Protein AF-A0A969K212-F1 (afdb_monomer_lite)

Sequence (125 aa):
PLPRPRPRRDRDRDLALDRARDLDCTKIFKDVNLKSLVAKLEALRAQTSNRRLSRQETFKLSRDVWKLWLDALHLDSELVNLSEAEVETLTTYLNANLLLVQCRQSAVRVSTAARKALEAQMLRA

pLDDT: mean 80.56, std 14.26, range [37.03, 94.75]

Foldseek 3Di:
DDPDPDDPLVVVLVVLLVVLVVVVVVCPDVPFPSVVLNVVSVVLCVVPVPDPDDPVSSVVSVVVSVVSVCVRVVHDPVVVPDDPVRVVVVVVVVVVVVVVVVVVVVVVVQDPVNVVVVVVVVVVD

Secondary structure (DSSP, 8-state):
-PPPPPPHHHHHHHHHHHHHHHHHHH---SSS-HHHHHHHHHHHHHTTTTS---HHHHHHHHHHHHHHHHHHHT--TTTT---HHHHHHHHHHHHHHHHHHHHHHHHHHS-HHHHHHHHHHHTT-

Radius of gyration: 21.38 Å; chains: 1; bounding box: 50×37×57 Å

Structure (mmCIF, N/CA/C/O backbone):
data_AF-A0A969K212-F1
#
_entry.id   AF-A0A969K212-F1
#
loop_
_atom_site.group_PDB
_atom_site.id
_atom_site.type_symbol
_atom_site.label_atom_id
_atom_site.label_alt_id
_atom_site.label_comp_id
_atom_site.label_asym_id
_atom_site.label_entity_id
_atom_site.label_seq_id
_atom_site.pdbx_PDB_ins_code
_atom_site.Cartn_x
_atom_site.Cartn_y
_atom_site.Cartn_z
_atom_site.occupancy
_atom_site.B_iso_or_equiv
_atom_site.auth_seq_id
_atom_site.auth_comp_id
_atom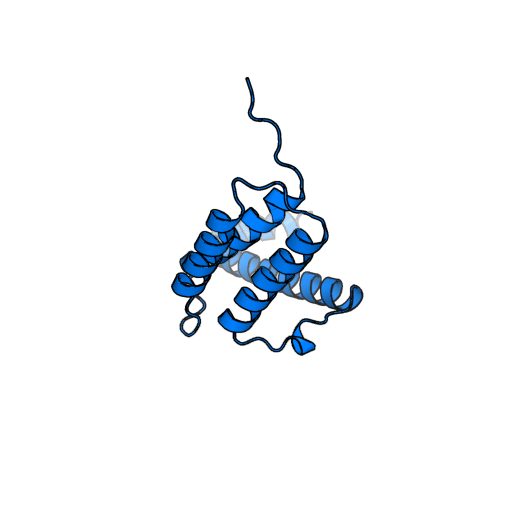_site.auth_asym_id
_atom_site.auth_atom_id
_atom_site.pdbx_PDB_model_num
ATOM 1 N N . PRO A 1 1 ? -25.314 22.949 -10.119 1.00 37.25 1 PRO A N 1
ATOM 2 C CA . PRO A 1 1 ? -24.652 22.854 -8.795 1.00 37.25 1 PRO A CA 1
ATOM 3 C C . PRO A 1 1 ? -23.499 21.842 -8.842 1.00 37.25 1 PRO A C 1
ATOM 5 O O . PRO A 1 1 ? -23.738 20.648 -8.981 1.00 37.25 1 PRO A O 1
ATOM 8 N N . LEU A 1 2 ? -22.255 22.325 -8.797 1.00 37.03 2 LEU A N 1
ATOM 9 C CA . LEU A 1 2 ? -21.084 21.451 -8.721 1.00 37.03 2 LEU A CA 1
ATOM 10 C C . LEU A 1 2 ? -21.017 20.797 -7.328 1.00 37.03 2 LEU A C 1
ATOM 12 O O . LEU A 1 2 ? -21.304 21.474 -6.333 1.00 37.03 2 LEU A O 1
ATOM 16 N N . PRO A 1 3 ? -20.666 19.503 -7.229 1.00 42.94 3 PRO A N 1
ATOM 17 C CA . PRO A 1 3 ? -20.526 18.838 -5.941 1.00 42.94 3 PRO A CA 1
ATOM 18 C C . PRO A 1 3 ? -19.422 19.529 -5.138 1.00 42.94 3 PRO A C 1
ATOM 20 O O . PRO A 1 3 ? -18.336 19.800 -5.654 1.00 42.94 3 PRO A O 1
ATOM 23 N N . ARG A 1 4 ? -19.706 19.843 -3.868 1.00 38.81 4 ARG A N 1
ATOM 24 C CA . ARG A 1 4 ? -18.721 20.478 -2.986 1.00 38.81 4 ARG A CA 1
ATOM 25 C C . ARG A 1 4 ? -17.483 19.576 -2.889 1.00 38.81 4 ARG A C 1
ATOM 27 O O . ARG A 1 4 ? -17.641 18.365 -2.716 1.00 38.81 4 ARG A O 1
ATOM 34 N N . PRO A 1 5 ? -16.265 20.137 -2.972 1.00 42.44 5 PRO A N 1
ATOM 35 C CA . PRO A 1 5 ? -15.049 19.351 -2.830 1.00 42.44 5 PRO A CA 1
A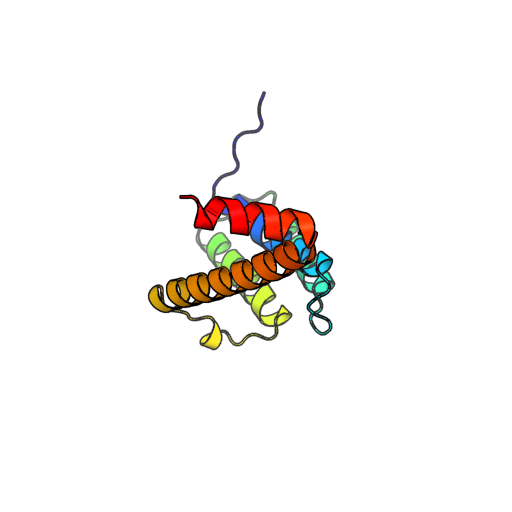TOM 36 C C . PRO A 1 5 ? -15.050 18.673 -1.458 1.00 42.44 5 PRO A C 1
ATOM 38 O O . PRO A 1 5 ? -15.234 19.330 -0.431 1.00 42.44 5 PRO A 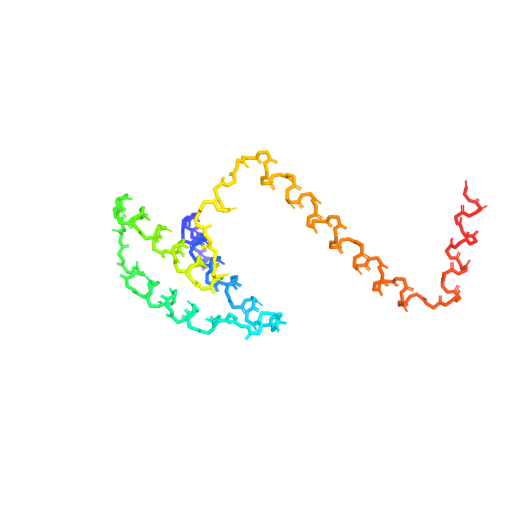O 1
ATOM 41 N N . ARG A 1 6 ? -14.868 17.348 -1.444 1.00 45.62 6 ARG A N 1
ATOM 42 C CA . ARG A 1 6 ? -14.852 16.579 -0.196 1.00 45.62 6 ARG A CA 1
ATOM 43 C C . ARG A 1 6 ? -13.683 17.040 0.689 1.00 45.62 6 ARG A C 1
ATOM 45 O O . ARG A 1 6 ? -12.600 17.360 0.157 1.00 45.62 6 ARG A O 1
ATOM 52 N N . PRO A 1 7 ? -13.877 17.103 2.020 1.00 45.88 7 PRO A N 1
ATOM 53 C CA . PRO A 1 7 ? -12.815 17.466 2.950 1.00 45.88 7 PRO A CA 1
ATOM 54 C C . PRO A 1 7 ? -11.613 16.525 2.775 1.00 45.88 7 PRO A C 1
ATOM 56 O O . PRO A 1 7 ? -11.777 15.351 2.454 1.00 45.88 7 PRO A O 1
ATOM 59 N N . ARG A 1 8 ? -10.390 17.046 2.959 1.00 50.16 8 ARG A N 1
ATOM 60 C CA . ARG A 1 8 ? -9.127 16.329 2.665 1.00 50.16 8 ARG A CA 1
ATOM 61 C C . ARG A 1 8 ? -9.061 14.909 3.261 1.00 50.16 8 ARG A C 1
ATOM 63 O O . ARG A 1 8 ? -8.553 14.023 2.599 1.00 50.16 8 ARG A O 1
ATOM 70 N N . ARG A 1 9 ? -9.661 14.663 4.431 1.00 50.09 9 ARG A N 1
ATOM 71 C CA . ARG A 1 9 ? -9.657 13.343 5.098 1.00 50.09 9 ARG A CA 1
ATOM 72 C C . ARG A 1 9 ? -10.556 12.287 4.450 1.00 50.09 9 ARG A C 1
ATOM 74 O O . ARG A 1 9 ? -10.263 11.103 4.568 1.00 50.09 9 ARG A O 1
ATOM 81 N N . ASP A 1 10 ? -11.614 12.695 3.750 1.00 53.28 10 ASP A N 1
ATOM 82 C CA . ASP A 1 10 ? -12.411 11.758 2.947 1.00 53.28 10 ASP A CA 1
ATOM 83 C C . ASP A 1 10 ? -11.630 11.318 1.699 1.00 53.28 10 ASP A C 1
ATOM 85 O O . ASP A 1 10 ? -11.813 10.197 1.229 1.00 53.28 10 ASP A O 1
ATOM 89 N N . ARG A 1 11 ? -10.702 12.160 1.205 1.00 56.97 11 ARG A N 1
ATOM 90 C CA . ARG A 1 11 ? -9.822 11.800 0.082 1.00 56.97 11 ARG A CA 1
ATOM 91 C C . ARG A 1 11 ? -8.831 10.719 0.461 1.00 56.97 11 ARG A C 1
ATOM 93 O O . ARG A 1 11 ? -8.658 9.821 -0.338 1.00 56.97 11 ARG A O 1
ATOM 100 N N . ASP A 1 12 ? -8.226 10.763 1.645 1.00 62.03 12 ASP A N 1
ATOM 101 C CA . ASP A 1 12 ? -7.199 9.779 2.027 1.00 62.03 12 ASP A CA 1
ATOM 102 C C . ASP A 1 12 ? -7.778 8.356 2.139 1.00 62.03 12 ASP A C 1
ATOM 104 O O . ASP A 1 12 ? -7.118 7.368 1.819 1.00 62.03 12 ASP A O 1
ATOM 108 N N . ARG A 1 13 ? -9.050 8.246 2.541 1.00 64.56 13 ARG A N 1
ATOM 109 C CA . ARG A 1 13 ? -9.777 6.971 2.622 1.00 64.56 13 ARG A CA 1
ATOM 110 C C . ARG A 1 13 ? -10.149 6.421 1.256 1.00 64.56 13 ARG A C 1
ATOM 112 O O . ARG A 1 13 ? -9.945 5.236 0.999 1.00 64.56 13 ARG A O 1
ATOM 119 N N . ASP A 1 14 ? -10.717 7.282 0.417 1.00 74.19 14 ASP A N 1
ATOM 120 C CA . ASP A 1 14 ? -11.057 6.931 -0.957 1.00 74.19 14 ASP A CA 1
ATOM 121 C C . ASP A 1 14 ? -9.771 6.572 -1.723 1.00 74.19 14 ASP A C 1
ATOM 123 O O . ASP A 1 14 ? -9.726 5.546 -2.388 1.00 74.19 14 ASP A O 1
ATOM 127 N N . LEU A 1 15 ? -8.679 7.303 -1.478 1.00 77.44 15 LEU A N 1
ATOM 128 C CA . LEU A 1 15 ? -7.354 7.043 -2.033 1.00 77.44 15 LEU A CA 1
ATOM 129 C C . LEU A 1 15 ? -6.812 5.672 -1.617 1.00 77.44 15 LEU A C 1
ATOM 131 O O . LEU A 1 15 ? -6.316 4.946 -2.468 1.00 77.44 15 LEU A O 1
ATOM 135 N N . ALA A 1 16 ? -6.922 5.279 -0.344 1.00 84.06 16 ALA A N 1
ATOM 136 C CA . ALA A 1 16 ? -6.491 3.951 0.096 1.00 84.06 16 ALA A CA 1
ATOM 137 C C . ALA A 1 16 ? -7.288 2.829 -0.596 1.00 84.06 16 ALA A C 1
ATOM 139 O O . ALA A 1 16 ? -6.712 1.841 -1.039 1.00 84.06 16 ALA A O 1
ATOM 140 N N . LEU A 1 17 ? -8.606 2.972 -0.737 1.00 87.31 17 LEU A N 1
ATOM 141 C CA . LEU A 1 17 ? -9.418 1.983 -1.452 1.00 87.31 17 LEU A CA 1
ATOM 142 C C . LEU A 1 17 ? -9.081 1.938 -2.952 1.00 87.31 17 LEU A C 1
ATOM 144 O O . LEU A 1 17 ? -8.945 0.854 -3.520 1.00 87.31 17 LEU A O 1
ATOM 148 N N . ASP A 1 18 ? -8.917 3.101 -3.578 1.00 89.88 18 ASP A N 1
ATOM 149 C CA . ASP A 1 18 ? -8.587 3.217 -4.998 1.00 89.88 18 ASP A CA 1
ATOM 150 C C . ASP A 1 18 ? -7.209 2.609 -5.291 1.00 89.88 18 ASP A C 1
ATOM 152 O O . ASP A 1 18 ? -7.072 1.830 -6.230 1.00 89.88 18 ASP A O 1
ATOM 156 N N . ARG A 1 19 ? -6.216 2.817 -4.416 1.00 89.75 19 ARG A N 1
ATOM 157 C CA . ARG A 1 19 ? -4.904 2.158 -4.527 1.00 89.75 19 ARG A CA 1
ATOM 158 C C . ARG A 1 19 ? -4.987 0.640 -4.426 1.00 89.75 19 ARG A C 1
ATOM 160 O O . ARG A 1 19 ? -4.308 -0.046 -5.183 1.00 89.75 19 ARG A O 1
ATOM 167 N N . ALA A 1 20 ? -5.806 0.097 -3.525 1.00 90.31 20 ALA A N 1
ATOM 168 C CA . ALA A 1 20 ? -5.975 -1.354 -3.419 1.00 90.31 20 ALA A CA 1
ATOM 169 C C . ALA A 1 20 ? -6.568 -1.950 -4.710 1.00 90.31 20 ALA A C 1
ATOM 171 O O . ALA A 1 20 ? -6.144 -3.019 -5.151 1.00 90.31 20 ALA A O 1
ATOM 172 N N . ARG A 1 21 ? -7.508 -1.237 -5.343 1.00 90.12 21 ARG A N 1
ATOM 173 C CA . ARG A 1 21 ? -8.094 -1.619 -6.637 1.00 90.12 21 ARG A CA 1
ATOM 174 C C . ARG A 1 21 ? -7.081 -1.514 -7.774 1.00 90.12 21 ARG A C 1
ATOM 176 O O . ARG A 1 21 ? -6.961 -2.458 -8.550 1.00 90.12 21 ARG A O 1
ATOM 183 N N . ASP A 1 22 ? -6.323 -0.420 -7.836 1.00 90.00 22 ASP A N 1
ATOM 184 C CA . ASP A 1 22 ? -5.253 -0.237 -8.822 1.00 90.00 22 ASP A CA 1
ATOM 185 C C . ASP A 1 22 ? -4.237 -1.380 -8.737 1.00 90.00 22 ASP A C 1
ATOM 187 O O . ASP A 1 22 ? -3.895 -1.989 -9.752 1.00 90.00 22 ASP A O 1
ATOM 191 N N . LEU A 1 23 ? -3.798 -1.722 -7.521 1.00 88.56 23 LEU A N 1
ATOM 192 C CA . LEU A 1 23 ? -2.878 -2.833 -7.297 1.00 88.56 23 LEU A CA 1
ATOM 193 C C . LEU A 1 23 ? -3.478 -4.172 -7.734 1.00 88.56 23 LEU A C 1
ATOM 195 O O . LEU A 1 23 ? -2.769 -4.954 -8.372 1.00 88.56 23 LEU A O 1
ATOM 199 N N . ASP A 1 24 ? -4.763 -4.434 -7.459 1.00 88.25 24 ASP A N 1
ATOM 200 C CA . ASP A 1 24 ? -5.407 -5.674 -7.912 1.00 88.25 24 ASP A CA 1
ATOM 201 C C . ASP A 1 24 ? -5.420 -5.754 -9.443 1.00 88.25 24 ASP A C 1
ATOM 203 O O . ASP A 1 24 ? -5.194 -6.828 -10.000 1.00 88.25 24 ASP A O 1
ATOM 207 N N . CYS A 1 25 ? -5.600 -4.631 -10.140 1.00 87.50 25 CYS A N 1
ATOM 208 C CA . CYS A 1 25 ? -5.538 -4.573 -11.600 1.00 87.50 25 CYS A CA 1
ATOM 209 C C . CYS A 1 25 ? -4.140 -4.888 -12.155 1.00 87.50 25 CYS A C 1
ATOM 211 O O . CYS A 1 25 ? -4.042 -5.460 -13.239 1.00 87.50 25 CYS A O 1
ATOM 213 N N . THR A 1 26 ? -3.063 -4.572 -11.424 1.00 86.31 26 THR A N 1
ATOM 214 C CA . THR A 1 26 ? -1.693 -4.846 -11.898 1.00 86.31 26 THR A CA 1
ATOM 215 C C . THR A 1 26 ? -1.347 -6.334 -11.952 1.00 86.31 26 THR A C 1
ATOM 217 O O . THR A 1 26 ? -0.465 -6.718 -12.717 1.00 86.31 26 THR A O 1
ATOM 220 N N . LYS A 1 27 ? -2.001 -7.172 -11.131 1.00 83.50 27 LYS A N 1
ATOM 221 C CA . LYS A 1 27 ? -1.711 -8.615 -10.983 1.00 83.50 27 LYS A CA 1
ATOM 222 C C . LYS A 1 27 ? -0.234 -8.943 -10.684 1.00 83.50 27 LYS A C 1
ATOM 224 O O . LYS A 1 27 ? 0.194 -10.078 -10.880 1.00 83.50 27 LYS A O 1
ATOM 229 N N . ILE A 1 28 ? 0.535 -7.968 -10.183 1.00 85.25 28 ILE A N 1
ATOM 230 C CA . ILE A 1 28 ? 1.953 -8.129 -9.821 1.00 85.25 28 ILE A CA 1
ATOM 231 C C . ILE A 1 28 ? 2.087 -9.026 -8.590 1.00 85.25 28 ILE A C 1
ATOM 233 O O . ILE A 1 28 ? 2.922 -9.928 -8.554 1.00 85.25 28 ILE A O 1
ATOM 237 N N . PHE A 1 29 ? 1.238 -8.798 -7.589 1.00 83.19 29 PHE A N 1
ATOM 238 C CA . PHE A 1 29 ? 1.247 -9.566 -6.354 1.00 83.19 29 PHE A CA 1
ATOM 239 C C . PHE A 1 29 ? 0.403 -10.830 -6.515 1.00 83.19 29 PHE A C 1
ATOM 241 O O . PHE A 1 29 ? -0.825 -10.764 -6.538 1.00 83.19 29 PHE A O 1
ATOM 248 N N . LYS A 1 30 ? 1.068 -11.981 -6.643 1.00 81.81 30 LYS A N 1
ATOM 249 C CA . LYS A 1 30 ? 0.401 -13.288 -6.772 1.00 81.81 30 LYS A CA 1
ATOM 250 C C . LYS A 1 30 ? -0.054 -13.850 -5.427 1.00 81.81 30 LYS A C 1
ATOM 252 O O . LYS A 1 30 ? -1.107 -14.474 -5.362 1.00 81.81 30 LYS A O 1
ATOM 257 N N . ASP A 1 31 ? 0.704 -13.556 -4.375 1.00 85.88 31 ASP A N 1
ATOM 258 C CA . ASP A 1 31 ? 0.490 -14.121 -3.038 1.00 85.88 31 ASP A CA 1
ATOM 259 C C . ASP A 1 31 ? -0.281 -13.175 -2.103 1.00 85.88 31 ASP A C 1
ATOM 261 O O . ASP A 1 31 ? -0.638 -13.546 -0.989 1.00 85.88 31 ASP A O 1
ATOM 265 N N . VAL A 1 32 ? -0.596 -11.957 -2.562 1.00 88.44 32 VAL A N 1
ATOM 266 C CA . VAL A 1 32 ? -1.377 -10.980 -1.794 1.00 88.44 32 VAL A CA 1
ATOM 267 C C . VAL A 1 32 ? -2.848 -11.062 -2.183 1.00 88.44 32 VAL A C 1
ATOM 269 O O . VAL A 1 32 ? -3.226 -10.839 -3.335 1.00 88.44 32 VAL A O 1
ATOM 272 N N . ASN A 1 33 ? -3.719 -11.284 -1.199 1.00 88.81 33 ASN A N 1
ATOM 273 C CA . ASN A 1 33 ? -5.163 -11.290 -1.417 1.00 88.81 33 ASN A CA 1
ATOM 274 C C . ASN A 1 33 ? -5.749 -9.862 -1.433 1.00 88.81 33 ASN A C 1
ATOM 276 O O . ASN A 1 33 ? -6.440 -9.430 -0.504 1.00 88.81 33 ASN A O 1
ATOM 280 N N . LEU A 1 34 ? -5.493 -9.132 -2.523 1.00 91.19 34 LEU A N 1
ATOM 281 C CA . LEU A 1 34 ? -5.974 -7.757 -2.713 1.00 91.19 34 LEU A CA 1
ATOM 282 C C . LEU A 1 34 ? -7.505 -7.667 -2.788 1.00 91.19 34 LEU A C 1
ATOM 284 O O . LEU A 1 34 ? -8.085 -6.692 -2.317 1.00 91.19 34 LEU A O 1
ATOM 288 N N . LYS A 1 35 ? -8.188 -8.710 -3.276 1.00 91.12 35 LYS A N 1
ATOM 289 C CA . LYS A 1 35 ? -9.661 -8.779 -3.26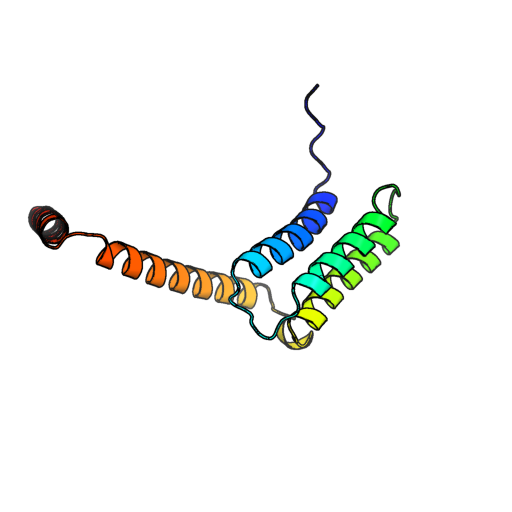1 1.00 91.12 35 LYS A CA 1
ATOM 290 C C . LYS A 1 35 ? -10.220 -8.743 -1.839 1.00 91.12 35 LYS A C 1
ATOM 292 O O . LYS A 1 35 ? -11.163 -8.005 -1.562 1.00 91.12 35 LYS A O 1
ATOM 297 N N . SER A 1 36 ? -9.615 -9.507 -0.928 1.00 93.19 36 SER A N 1
ATOM 298 C CA . SER A 1 36 ? -9.960 -9.472 0.496 1.00 93.19 36 SER A CA 1
ATOM 299 C C . SER A 1 36 ? -9.680 -8.094 1.105 1.00 93.19 36 SER A C 1
ATOM 301 O O . SER A 1 36 ? -10.501 -7.592 1.871 1.00 93.19 36 SER A O 1
ATOM 303 N N . LEU A 1 37 ? -8.555 -7.455 0.758 1.00 94.31 37 LEU A N 1
ATOM 304 C CA . LEU A 1 37 ? -8.243 -6.097 1.220 1.00 94.31 37 LEU A CA 1
ATOM 305 C C . LEU A 1 37 ? -9.312 -5.086 0.774 1.00 94.31 37 LEU A C 1
ATOM 307 O O . LEU A 1 37 ? -9.841 -4.353 1.609 1.00 94.31 37 LEU A O 1
ATOM 311 N N . VAL A 1 38 ? -9.676 -5.088 -0.512 1.00 93.50 38 VAL A N 1
ATOM 312 C CA . VAL A 1 38 ? -10.721 -4.214 -1.072 1.00 93.50 38 VAL A CA 1
ATOM 313 C C . VAL A 1 38 ? -12.047 -4.412 -0.334 1.00 93.50 38 VAL A C 1
ATOM 315 O O . VAL A 1 38 ? -12.632 -3.434 0.129 1.00 93.50 38 VAL A O 1
ATOM 318 N N . ALA A 1 39 ? -12.484 -5.659 -0.134 1.00 94.31 39 ALA A N 1
ATOM 319 C CA . ALA A 1 39 ? -13.730 -5.956 0.576 1.00 94.31 39 ALA A CA 1
ATOM 320 C C . ALA A 1 39 ? -13.727 -5.432 2.026 1.00 94.31 39 ALA A C 1
ATOM 322 O O . ALA A 1 39 ? -14.706 -4.837 2.482 1.00 94.31 39 ALA A O 1
ATOM 323 N N . LYS A 1 40 ? -12.614 -5.600 2.755 1.00 94.25 40 LYS A N 1
ATOM 324 C CA . LYS A 1 40 ? -12.474 -5.098 4.134 1.00 94.25 40 LYS A CA 1
ATOM 325 C C . LYS A 1 40 ? -12.480 -3.566 4.191 1.00 94.25 40 LYS A C 1
ATOM 327 O O . LYS A 1 40 ? -13.125 -2.993 5.071 1.00 94.25 40 LYS A O 1
ATOM 332 N N . LEU A 1 41 ? -11.809 -2.897 3.251 1.00 92.56 41 LEU A N 1
ATOM 333 C CA . LEU A 1 41 ? -11.795 -1.433 3.155 1.00 92.56 41 LEU A CA 1
ATOM 334 C C . LEU A 1 41 ? -13.179 -0.867 2.796 1.00 92.56 41 LEU A C 1
ATOM 336 O O . LEU A 1 41 ? -13.590 0.146 3.366 1.00 92.56 41 LEU A O 1
ATOM 340 N N . GLU A 1 42 ? -13.932 -1.530 1.915 1.00 91.69 42 GLU A N 1
ATOM 341 C CA . GLU A 1 42 ? -15.316 -1.153 1.608 1.00 91.69 42 GLU A CA 1
ATOM 342 C C . GLU A 1 42 ? -16.241 -1.302 2.815 1.00 91.69 42 GLU A C 1
ATOM 344 O O . GLU A 1 42 ? -16.999 -0.378 3.117 1.00 91.69 42 GLU A O 1
ATOM 349 N N . ALA A 1 43 ? -16.138 -2.409 3.556 1.00 91.31 43 ALA A N 1
ATOM 350 C CA . ALA A 1 43 ? -16.910 -2.607 4.780 1.00 91.31 43 ALA A CA 1
ATOM 351 C C . ALA A 1 43 ? -16.622 -1.500 5.812 1.00 91.31 43 ALA A C 1
ATOM 353 O O . ALA A 1 43 ? -17.543 -0.915 6.388 1.00 91.31 43 ALA A O 1
ATOM 354 N N . LEU A 1 44 ? -15.346 -1.144 5.990 1.00 88.50 44 LEU A N 1
ATOM 355 C CA . LEU A 1 44 ? -14.922 -0.067 6.886 1.00 88.50 44 LEU A CA 1
ATOM 356 C C . LEU A 1 44 ? -15.440 1.312 6.426 1.00 88.50 44 LEU A C 1
ATOM 358 O O . LEU A 1 44 ? -15.812 2.164 7.242 1.00 88.50 44 LEU A O 1
ATOM 362 N N . ARG A 1 45 ? -15.511 1.545 5.110 1.00 85.38 45 ARG A N 1
ATOM 363 C CA . ARG A 1 45 ? -16.117 2.744 4.508 1.00 85.38 45 ARG A CA 1
ATOM 364 C C . ARG A 1 45 ? -17.625 2.806 4.729 1.00 85.38 45 ARG A C 1
ATOM 366 O O . ARG A 1 45 ? -18.136 3.862 5.109 1.00 85.38 45 ARG A O 1
ATOM 373 N N . ALA A 1 46 ? -18.334 1.699 4.544 1.00 85.31 46 ALA A N 1
ATOM 374 C CA . ALA A 1 46 ? -19.780 1.618 4.742 1.00 85.31 46 ALA A CA 1
ATOM 375 C C . ALA A 1 46 ? -20.183 1.936 6.195 1.00 85.31 46 ALA A C 1
ATOM 377 O O . ALA A 1 46 ? -21.133 2.675 6.434 1.00 85.31 46 ALA A O 1
ATOM 378 N N . GLN A 1 47 ? -19.397 1.484 7.178 1.00 80.31 47 GLN A N 1
ATOM 379 C CA . GLN A 1 47 ? -19.658 1.734 8.606 1.00 80.31 47 GLN A CA 1
ATOM 380 C C . GLN A 1 47 ? -19.555 3.210 9.026 1.00 80.31 47 GLN A C 1
ATOM 382 O O . GLN A 1 47 ? -19.985 3.588 10.114 1.00 80.31 47 GLN A O 1
ATOM 387 N N . THR A 1 48 ? -18.962 4.059 8.192 1.00 76.50 48 THR A N 1
ATOM 388 C CA . THR A 1 48 ? -18.559 5.424 8.568 1.00 76.50 48 THR A CA 1
ATOM 389 C C . THR A 1 48 ? -19.072 6.494 7.608 1.00 76.50 48 THR A C 1
ATOM 391 O O . THR A 1 48 ? -18.908 7.678 7.884 1.00 76.50 48 THR A O 1
ATOM 394 N N . SER A 1 49 ? -19.723 6.112 6.506 1.00 66.12 49 SER A N 1
ATOM 395 C CA . SER A 1 49 ? -20.124 7.016 5.413 1.00 66.12 49 SER A CA 1
ATOM 396 C C . SER A 1 49 ? -21.266 7.975 5.770 1.00 66.12 49 SER A C 1
ATOM 398 O O . SER A 1 49 ? -21.452 8.964 5.073 1.00 66.12 49 SER A O 1
ATOM 400 N N . ASN A 1 50 ? -21.979 7.743 6.877 1.00 62.84 50 ASN A N 1
ATOM 401 C CA . ASN A 1 50 ? -23.090 8.590 7.337 1.00 62.84 50 ASN A CA 1
ATOM 402 C C . ASN A 1 50 ? -22.847 9.261 8.697 1.00 62.84 50 ASN A C 1
ATOM 404 O O . ASN A 1 50 ? -23.760 9.864 9.262 1.00 62.84 50 ASN A O 1
ATOM 408 N N . ARG A 1 51 ? -21.634 9.164 9.255 1.00 67.94 51 ARG A N 1
ATOM 409 C CA . ARG A 1 51 ? -21.358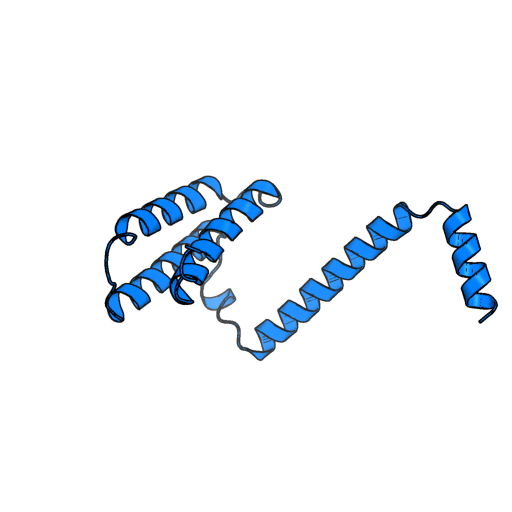 9.612 10.624 1.00 67.94 51 ARG A CA 1
ATOM 410 C C . ARG A 1 51 ? -20.304 10.711 10.630 1.00 67.94 51 ARG A C 1
ATOM 412 O O . ARG A 1 51 ? -19.216 10.538 10.089 1.00 67.94 51 ARG A O 1
ATOM 419 N N . ARG A 1 52 ? -20.597 11.839 11.290 1.00 77.25 52 ARG A N 1
ATOM 420 C CA . ARG A 1 52 ? -19.542 12.780 11.691 1.00 77.25 52 ARG A CA 1
ATOM 421 C C . ARG A 1 52 ? -18.684 12.081 12.735 1.00 77.25 52 ARG A C 1
ATOM 423 O O . ARG A 1 52 ? -19.123 11.900 13.865 1.00 77.25 52 ARG A O 1
ATOM 430 N N . LEU A 1 53 ? -17.494 11.665 12.326 1.00 77.50 53 LEU A N 1
ATOM 431 C CA . LEU A 1 53 ? -16.548 11.014 13.215 1.00 77.50 53 LEU A CA 1
ATOM 432 C C . LEU A 1 53 ? -15.936 12.053 14.150 1.00 77.50 53 LEU A C 1
ATOM 434 O O . LEU A 1 53 ? -15.475 13.115 13.725 1.00 77.50 53 LEU A O 1
ATOM 438 N N . SER A 1 54 ? -15.893 11.720 15.432 1.00 85.50 54 SER A N 1
ATOM 439 C CA . SER A 1 54 ? -15.039 12.402 16.391 1.00 85.50 54 SER A CA 1
ATOM 440 C C . SER A 1 54 ? -13.564 12.260 15.999 1.00 85.50 54 SER A C 1
ATOM 442 O O . SER A 1 54 ? -13.164 11.424 15.177 1.00 85.50 54 SER A O 1
ATOM 444 N N . ARG A 1 55 ? -12.706 13.070 16.625 1.00 83.69 55 ARG A N 1
ATOM 445 C CA . ARG A 1 55 ? -11.253 12.980 16.429 1.00 83.69 55 ARG A CA 1
ATOM 446 C C . ARG A 1 55 ? -10.716 11.586 16.778 1.00 83.69 55 ARG A C 1
ATOM 448 O O . ARG A 1 55 ? -9.866 11.070 16.059 1.00 83.69 55 ARG A O 1
ATOM 455 N N . GLN A 1 56 ? -11.233 10.974 17.842 1.00 86.50 56 GLN A N 1
ATOM 456 C CA . GLN A 1 56 ? -10.814 9.648 18.295 1.00 86.50 56 GLN A CA 1
ATOM 457 C C . GLN A 1 56 ? -11.268 8.544 17.333 1.00 86.50 56 GLN A C 1
ATOM 459 O O . GLN A 1 56 ? -10.477 7.665 16.997 1.00 86.50 56 GLN A O 1
ATOM 464 N N . GLU A 1 57 ? -12.502 8.618 16.828 1.00 85.19 57 GLU A N 1
ATOM 465 C CA . GLU A 1 57 ? -12.994 7.688 15.803 1.00 85.19 57 GLU A CA 1
ATOM 466 C C . GLU A 1 57 ? -12.211 7.825 14.494 1.00 85.19 57 GLU A C 1
ATOM 468 O O . GLU A 1 57 ? -11.892 6.820 13.867 1.00 85.19 57 GLU A O 1
ATOM 473 N N . THR A 1 58 ? -11.831 9.051 14.117 1.00 83.44 58 THR A N 1
ATOM 474 C CA . THR A 1 58 ? -10.971 9.302 12.950 1.00 83.44 58 THR A CA 1
ATOM 475 C C . THR A 1 58 ? -9.601 8.647 13.127 1.00 83.44 58 THR A C 1
ATOM 477 O O . THR A 1 58 ? -9.121 7.974 12.222 1.00 83.44 58 THR A O 1
ATOM 480 N N . PHE A 1 59 ? -8.982 8.802 14.300 1.00 84.81 59 PHE A N 1
ATOM 481 C CA . PHE A 1 59 ? -7.678 8.203 14.586 1.00 84.81 59 PHE A CA 1
ATOM 482 C C . PHE A 1 59 ? -7.735 6.671 14.577 1.00 84.81 59 PHE A C 1
ATOM 484 O O . PHE A 1 59 ? -6.896 6.018 13.957 1.00 84.81 59 PHE A O 1
ATOM 491 N N . LYS A 1 60 ? -8.760 6.093 15.218 1.00 88.69 60 LYS A N 1
ATOM 492 C CA . LYS A 1 60 ? -8.994 4.645 15.212 1.00 88.69 60 LYS A CA 1
ATOM 493 C C . LYS A 1 60 ? -9.146 4.126 13.784 1.00 88.69 60 LYS A C 1
ATOM 495 O O . LYS A 1 60 ? -8.482 3.170 13.413 1.00 88.69 60 LYS A O 1
ATOM 500 N N . LEU A 1 61 ? -9.960 4.800 12.982 1.00 86.31 61 LEU A N 1
ATOM 501 C CA . LEU A 1 61 ? -10.194 4.447 11.592 1.00 86.31 61 LEU A CA 1
ATOM 502 C C . LEU A 1 61 ? -8.912 4.489 10.748 1.00 86.31 61 LEU A C 1
ATOM 504 O O . LEU A 1 61 ? -8.664 3.558 9.988 1.00 86.31 61 LEU A O 1
ATOM 508 N N . SER A 1 62 ? -8.089 5.534 10.882 1.00 86.31 62 SER A N 1
ATOM 509 C CA . SER A 1 62 ? -6.795 5.609 10.190 1.00 86.31 62 SER A CA 1
ATOM 510 C C . SER A 1 62 ? -5.884 4.441 10.570 1.00 86.31 62 SER A C 1
ATOM 512 O O . SER A 1 62 ? -5.265 3.839 9.697 1.00 86.31 62 SER A O 1
ATOM 514 N N . ARG A 1 63 ? -5.851 4.072 11.855 1.00 89.81 63 ARG A N 1
ATOM 515 C CA . ARG A 1 63 ? -5.096 2.909 12.335 1.00 89.81 63 ARG A CA 1
ATOM 516 C C . ARG A 1 63 ? -5.654 1.588 11.799 1.00 89.81 63 ARG A C 1
ATOM 518 O O . ARG A 1 63 ? -4.878 0.700 11.467 1.00 89.81 63 ARG A O 1
ATOM 525 N N . ASP A 1 64 ? -6.974 1.460 11.693 1.00 91.62 64 ASP A N 1
ATOM 526 C CA . ASP A 1 64 ? -7.621 0.259 11.158 1.00 91.62 64 ASP A CA 1
ATOM 527 C C . ASP A 1 64 ? -7.327 0.104 9.653 1.00 91.62 64 ASP A C 1
ATOM 529 O O . ASP A 1 64 ? -6.993 -0.991 9.206 1.00 91.62 64 ASP A O 1
ATOM 533 N N . VAL A 1 65 ? -7.358 1.200 8.879 1.00 91.56 65 VAL A N 1
ATOM 534 C CA . VAL A 1 65 ? -6.925 1.209 7.467 1.00 91.56 65 VAL A CA 1
ATOM 535 C C . VAL A 1 65 ? -5.457 0.808 7.351 1.00 91.56 65 VAL A C 1
ATOM 537 O O . VAL A 1 65 ? -5.129 -0.059 6.545 1.00 91.56 65 VAL A O 1
ATOM 540 N N . TRP A 1 66 ? -4.584 1.409 8.163 1.00 90.12 66 TRP A N 1
ATOM 541 C CA . TRP A 1 66 ? -3.157 1.092 8.182 1.00 90.12 66 TRP A CA 1
ATOM 542 C C . TRP A 1 66 ? -2.907 -0.393 8.445 1.00 90.12 66 TRP A C 1
ATOM 544 O O . TRP A 1 66 ? -2.222 -1.056 7.672 1.00 90.12 66 TRP A O 1
ATOM 554 N N . LYS A 1 67 ? -3.547 -0.944 9.479 1.00 92.12 67 LYS A N 1
ATOM 555 C CA . LYS A 1 67 ? -3.422 -2.356 9.833 1.00 92.12 67 LYS A CA 1
ATOM 556 C C . LYS A 1 67 ? -3.879 -3.283 8.705 1.00 92.12 67 LYS A C 1
ATOM 558 O O . LYS A 1 67 ? -3.187 -4.244 8.400 1.00 92.12 67 LYS A O 1
ATOM 563 N N . LEU A 1 68 ? -5.008 -2.980 8.057 1.00 94.00 68 LEU A N 1
ATOM 564 C CA . LEU A 1 68 ? -5.494 -3.775 6.925 1.00 94.00 68 LEU A CA 1
ATOM 565 C C . LEU A 1 68 ? -4.469 -3.853 5.788 1.00 94.00 68 LEU A C 1
ATOM 567 O O . LEU A 1 68 ? -4.327 -4.909 5.175 1.00 94.00 68 LEU A O 1
ATOM 571 N N . TRP A 1 69 ? -3.762 -2.755 5.520 1.00 92.94 69 TRP A N 1
ATOM 572 C CA . TRP A 1 69 ? -2.706 -2.712 4.514 1.00 92.94 69 TRP A CA 1
ATOM 573 C C . TRP A 1 69 ? -1.480 -3.534 4.904 1.00 92.94 69 TRP A C 1
ATOM 575 O O . TRP A 1 69 ? -0.999 -4.305 4.075 1.00 92.94 69 TRP A O 1
ATOM 585 N N . LEU A 1 70 ? -1.008 -3.417 6.147 1.00 92.31 70 LEU A N 1
ATOM 586 C CA . LEU A 1 70 ? 0.123 -4.216 6.635 1.00 92.31 70 LEU A CA 1
ATOM 587 C C . LEU A 1 70 ? -0.179 -5.708 6.602 1.00 92.31 70 LEU A C 1
ATOM 589 O O . LEU A 1 70 ? 0.597 -6.478 6.040 1.00 92.31 70 LEU A O 1
ATOM 593 N N . ASP A 1 71 ? -1.344 -6.091 7.124 1.00 91.88 71 ASP A N 1
ATOM 594 C CA . ASP A 1 71 ? -1.783 -7.481 7.165 1.00 91.88 71 ASP A CA 1
ATOM 595 C C . ASP A 1 71 ? -1.900 -8.059 5.746 1.00 91.88 71 ASP A C 1
ATOM 597 O O . ASP A 1 71 ? -1.514 -9.201 5.505 1.00 91.88 71 ASP A O 1
ATOM 601 N N . ALA A 1 72 ? -2.429 -7.280 4.794 1.00 91.94 72 ALA A N 1
ATOM 602 C CA . ALA A 1 72 ? -2.568 -7.723 3.411 1.00 91.94 72 ALA A CA 1
ATOM 603 C C . ALA A 1 72 ? -1.213 -7.875 2.712 1.00 91.94 72 ALA A C 1
ATOM 605 O O . ALA A 1 72 ? -1.005 -8.855 2.007 1.00 91.94 72 ALA A O 1
ATOM 606 N N . LEU A 1 73 ? -0.299 -6.923 2.900 1.00 90.00 73 LEU A N 1
ATOM 607 C CA . LEU A 1 73 ? 1.012 -6.927 2.246 1.00 90.00 73 LEU A CA 1
ATOM 608 C C . LEU A 1 73 ? 2.060 -7.770 2.985 1.00 90.00 73 LEU A C 1
ATOM 610 O O . LEU A 1 73 ? 3.199 -7.832 2.529 1.00 90.00 73 LEU A O 1
ATOM 614 N N . HIS A 1 74 ? 1.688 -8.409 4.097 1.00 89.94 74 HIS A N 1
ATOM 615 C CA . HIS A 1 74 ? 2.602 -9.144 4.973 1.00 89.94 74 HIS A CA 1
ATOM 616 C C . HIS A 1 74 ? 3.794 -8.288 5.435 1.00 89.94 74 HIS A C 1
ATOM 618 O O . HIS A 1 74 ? 4.926 -8.764 5.501 1.00 89.94 74 HIS A O 1
ATOM 624 N N . LEU A 1 75 ? 3.537 -7.011 5.732 1.00 89.62 75 LEU A N 1
ATOM 625 C CA . LEU A 1 75 ? 4.554 -6.060 6.173 1.00 89.62 75 LEU A CA 1
ATOM 626 C C . LEU A 1 75 ? 4.571 -5.949 7.695 1.00 89.62 75 LEU A C 1
ATOM 628 O O . LEU A 1 75 ? 3.526 -5.812 8.332 1.00 89.62 75 LEU A O 1
ATOM 632 N N . ASP A 1 76 ? 5.773 -5.950 8.264 1.00 88.56 76 ASP A N 1
ATOM 633 C CA . ASP A 1 76 ? 5.987 -5.603 9.666 1.00 88.56 76 ASP A CA 1
ATOM 634 C C . ASP A 1 76 ? 5.847 -4.086 9.847 1.00 88.56 76 ASP A C 1
ATOM 636 O O . ASP A 1 76 ? 6.396 -3.316 9.060 1.00 88.56 76 ASP A O 1
ATOM 640 N N . SER A 1 77 ? 5.141 -3.647 10.891 1.00 85.50 77 SER A N 1
ATOM 641 C CA . SER A 1 77 ? 5.014 -2.228 11.226 1.00 85.50 77 SER A CA 1
ATOM 642 C C . SER A 1 77 ? 6.354 -1.539 11.481 1.00 85.50 77 SER A C 1
ATOM 644 O O . SER A 1 77 ? 6.467 -0.348 11.204 1.00 85.50 77 SER A O 1
ATOM 646 N N . GLU A 1 78 ? 7.360 -2.266 11.969 1.00 85.00 78 GLU A N 1
ATOM 647 C CA . GLU A 1 78 ? 8.705 -1.721 12.181 1.00 85.00 78 GLU A CA 1
ATOM 648 C C . GLU A 1 78 ? 9.410 -1.420 10.847 1.00 85.00 78 GLU A C 1
ATOM 650 O O . GLU A 1 78 ? 10.123 -0.427 10.736 1.00 85.00 78 GLU A O 1
ATOM 655 N N . LEU A 1 79 ? 9.152 -2.209 9.794 1.00 81.69 79 LEU A N 1
ATOM 656 C CA . LEU A 1 79 ? 9.752 -2.010 8.462 1.00 81.69 79 LEU A CA 1
ATOM 657 C C . LEU A 1 79 ? 9.213 -0.778 7.731 1.00 81.69 79 LEU A C 1
ATOM 659 O O . LEU A 1 79 ? 9.859 -0.254 6.827 1.00 81.69 79 LEU A O 1
ATOM 663 N N . VAL A 1 80 ? 8.011 -0.338 8.087 1.00 83.62 80 VAL A N 1
ATOM 664 C CA . VAL A 1 80 ? 7.344 0.822 7.480 1.00 83.62 80 VAL A CA 1
ATOM 665 C C . VAL A 1 80 ? 7.300 2.032 8.408 1.00 83.62 80 VAL A C 1
ATOM 667 O O . VAL A 1 80 ? 6.674 3.040 8.075 1.00 83.62 80 VAL A O 1
ATOM 670 N N . ASN A 1 81 ? 8.001 1.973 9.541 1.00 87.88 81 ASN A N 1
ATOM 671 C CA . ASN A 1 81 ? 8.246 3.124 10.401 1.00 87.88 81 ASN A CA 1
ATOM 672 C C . ASN A 1 81 ? 9.401 3.976 9.846 1.00 87.88 81 ASN A C 1
ATOM 674 O O . ASN A 1 81 ? 10.450 4.121 10.467 1.00 87.88 81 ASN A O 1
ATOM 678 N N . LEU A 1 82 ? 9.210 4.489 8.631 1.00 86.94 82 LEU A N 1
ATOM 679 C CA . LEU A 1 82 ? 10.217 5.257 7.908 1.00 86.94 82 LEU A CA 1
ATOM 680 C C . LEU A 1 82 ? 10.262 6.701 8.416 1.00 86.94 82 LEU A C 1
ATOM 682 O O . LEU A 1 82 ? 9.231 7.370 8.531 1.00 86.94 82 LEU A O 1
ATOM 686 N N . SER A 1 83 ? 11.469 7.206 8.651 1.00 91.88 83 SER A N 1
ATOM 687 C CA . SER A 1 83 ? 11.715 8.635 8.825 1.00 91.88 83 SER A CA 1
ATOM 688 C C . SER A 1 83 ? 11.435 9.407 7.532 1.00 91.88 83 SER A C 1
ATOM 690 O O . SER A 1 83 ? 11.419 8.854 6.433 1.00 91.88 83 SER A O 1
ATOM 692 N N . GLU A 1 84 ? 11.246 10.722 7.642 1.00 91.69 84 GLU A N 1
ATOM 693 C CA . GLU A 1 84 ? 10.994 11.583 6.480 1.00 91.69 84 GLU A CA 1
ATOM 694 C C . GLU A 1 84 ? 12.116 11.487 5.429 1.00 91.69 84 GLU A C 1
ATOM 696 O O . GLU A 1 84 ? 11.838 11.352 4.237 1.00 91.69 84 GLU A O 1
ATOM 701 N N . ALA A 1 85 ? 13.375 11.437 5.876 1.00 94.38 85 ALA A N 1
ATOM 702 C CA . ALA A 1 85 ? 14.534 11.266 5.000 1.00 94.38 85 ALA A CA 1
ATOM 703 C C . ALA A 1 85 ? 14.549 9.897 4.293 1.00 94.38 85 ALA A C 1
ATOM 705 O O . ALA A 1 85 ? 14.910 9.802 3.116 1.00 94.38 85 ALA A O 1
ATOM 706 N N . GLU A 1 86 ? 14.134 8.826 4.976 1.00 91.50 86 GLU A N 1
ATOM 707 C CA . GLU A 1 86 ? 14.010 7.497 4.366 1.00 91.50 86 GLU A CA 1
ATOM 708 C C . GLU A 1 86 ? 12.880 7.456 3.336 1.00 91.50 86 GLU A C 1
ATOM 710 O O . GLU A 1 86 ? 13.059 6.889 2.257 1.00 91.50 86 GLU A O 1
ATOM 715 N N . VAL A 1 87 ? 11.744 8.105 3.616 1.00 91.69 87 VAL A N 1
ATOM 716 C CA . VAL A 1 87 ? 10.636 8.239 2.658 1.00 91.69 87 VAL A CA 1
ATOM 717 C C . VAL A 1 87 ? 11.088 8.990 1.406 1.00 91.69 87 VAL A C 1
ATOM 719 O O . VAL A 1 87 ? 10.798 8.549 0.291 1.00 91.69 87 VAL A O 1
ATOM 722 N N . GLU A 1 88 ? 11.817 10.096 1.559 1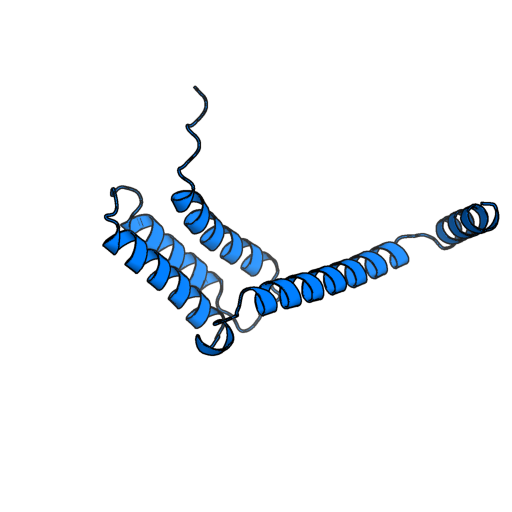.00 93.56 88 GLU A N 1
ATOM 723 C CA . GLU A 1 88 ? 12.346 10.871 0.433 1.00 93.56 88 GLU A CA 1
ATOM 724 C C . GLU A 1 88 ? 13.347 10.053 -0.395 1.00 93.56 88 GLU A C 1
ATOM 726 O O . GLU A 1 88 ? 13.257 9.993 -1.629 1.00 93.56 88 GLU A O 1
ATOM 731 N N . THR A 1 89 ? 14.254 9.350 0.282 1.00 94.75 89 THR A N 1
ATOM 732 C CA . THR A 1 89 ? 15.252 8.487 -0.358 1.00 94.75 89 THR A CA 1
ATOM 733 C C . THR A 1 89 ? 14.583 7.353 -1.135 1.00 94.75 89 THR A C 1
ATOM 735 O O . THR A 1 89 ? 14.897 7.126 -2.307 1.00 94.75 89 THR A O 1
ATOM 738 N N . LEU A 1 90 ? 13.607 6.676 -0.525 1.00 91.50 90 LEU A N 1
ATOM 739 C CA . LEU A 1 90 ? 12.855 5.596 -1.159 1.00 91.50 90 LEU A CA 1
ATOM 740 C C . LEU A 1 90 ? 12.041 6.104 -2.354 1.00 91.50 90 LEU A C 1
ATOM 742 O O . LEU A 1 90 ? 12.032 5.476 -3.413 1.00 91.50 90 LEU A O 1
ATOM 746 N N . THR A 1 91 ? 11.404 7.268 -2.220 1.00 90.50 91 THR A N 1
ATOM 747 C CA . THR A 1 91 ? 10.654 7.910 -3.308 1.00 90.50 91 THR A CA 1
ATOM 748 C C . THR A 1 91 ? 11.569 8.218 -4.491 1.00 90.50 91 THR A C 1
ATOM 750 O O . THR A 1 91 ? 11.236 7.903 -5.636 1.00 90.50 91 THR A O 1
ATOM 753 N N . THR A 1 92 ? 12.751 8.773 -4.223 1.00 93.06 92 THR A N 1
ATOM 754 C CA . THR A 1 92 ? 13.756 9.077 -5.249 1.00 93.06 92 THR A CA 1
ATOM 755 C C . THR A 1 92 ? 14.224 7.809 -5.961 1.00 93.06 92 THR A C 1
ATOM 757 O O . THR A 1 92 ? 14.243 7.760 -7.193 1.00 93.06 92 THR A O 1
ATOM 760 N N . TYR A 1 93 ? 14.527 6.753 -5.202 1.00 93.81 93 TYR A N 1
ATOM 761 C CA . TYR A 1 93 ? 14.930 5.460 -5.749 1.00 93.81 93 TYR A CA 1
ATOM 762 C C . TYR A 1 93 ? 13.849 4.842 -6.649 1.00 93.81 93 TYR A C 1
ATOM 764 O O . TYR A 1 93 ? 14.139 4.423 -7.774 1.00 93.81 93 TYR A O 1
ATOM 772 N N . LEU A 1 94 ? 12.594 4.802 -6.192 1.00 91.31 94 LEU A N 1
ATOM 773 C CA . LEU A 1 94 ? 11.482 4.234 -6.960 1.00 91.31 94 LEU A CA 1
ATOM 774 C C . LEU A 1 94 ? 11.209 5.031 -8.242 1.00 91.31 94 LEU A C 1
ATOM 776 O O . LEU A 1 94 ? 11.006 4.434 -9.301 1.00 91.31 94 LEU A O 1
ATOM 780 N N . ASN A 1 95 ? 11.282 6.363 -8.181 1.00 91.88 95 ASN A N 1
ATOM 781 C CA . ASN A 1 95 ? 11.133 7.224 -9.354 1.00 91.88 95 ASN A CA 1
ATOM 782 C C . ASN A 1 95 ? 12.247 6.998 -10.382 1.00 91.88 95 ASN A C 1
ATOM 784 O O . ASN A 1 95 ? 11.962 6.860 -11.572 1.00 91.88 95 ASN A O 1
ATOM 788 N N . ALA A 1 96 ? 13.504 6.902 -9.941 1.00 91.81 96 ALA A N 1
ATOM 789 C CA . ALA A 1 96 ? 14.623 6.607 -10.833 1.00 91.81 96 ALA A CA 1
ATOM 790 C C . ALA A 1 96 ? 14.432 5.257 -11.549 1.00 91.81 96 ALA A C 1
ATOM 792 O O . ALA A 1 96 ? 14.614 5.161 -12.763 1.00 91.81 96 ALA A O 1
ATOM 793 N N . ASN A 1 97 ? 13.989 4.225 -10.826 1.00 92.44 97 ASN A N 1
ATOM 794 C CA . ASN A 1 97 ? 13.705 2.916 -11.416 1.00 92.44 97 ASN A CA 1
ATOM 795 C C . ASN A 1 97 ? 12.537 2.954 -12.409 1.00 92.44 97 ASN A C 1
ATOM 797 O O . ASN A 1 97 ? 12.629 2.357 -13.485 1.00 92.44 97 ASN A O 1
ATOM 801 N N . LEU A 1 98 ? 11.466 3.686 -12.095 1.00 89.56 98 LEU A N 1
ATOM 802 C CA . LEU A 1 98 ? 10.350 3.885 -13.018 1.00 89.56 98 LEU A CA 1
ATOM 803 C C . LEU A 1 98 ? 10.824 4.533 -14.327 1.00 89.56 98 LEU A C 1
ATOM 805 O O . LEU A 1 98 ? 10.489 4.042 -15.407 1.00 89.56 98 LEU A O 1
ATOM 809 N N . LEU A 1 99 ? 11.655 5.576 -14.235 1.00 90.00 99 LEU A N 1
ATOM 810 C CA . LEU A 1 99 ? 12.236 6.242 -15.401 1.00 90.00 99 LEU A CA 1
ATOM 811 C C . LEU A 1 99 ? 13.100 5.286 -16.227 1.00 90.00 99 LEU A C 1
ATOM 813 O O . LEU A 1 99 ? 12.976 5.255 -17.449 1.00 90.00 99 LEU A O 1
ATOM 817 N N . LEU A 1 100 ? 13.926 4.449 -15.593 1.00 85.12 100 LEU A N 1
ATOM 818 C CA . LEU A 1 100 ? 14.736 3.454 -16.305 1.00 85.12 100 LEU A CA 1
ATOM 819 C C . LEU A 1 100 ? 13.873 2.451 -17.085 1.00 85.12 100 LEU A C 1
ATOM 821 O O . LEU A 1 100 ? 14.190 2.123 -18.232 1.00 85.12 100 LEU A O 1
ATOM 825 N N . VAL A 1 101 ? 12.770 1.981 -16.497 1.00 85.00 101 VAL A N 1
ATOM 826 C CA . VAL A 1 101 ? 11.820 1.084 -17.175 1.00 85.00 101 VAL A CA 1
ATOM 827 C C . VAL A 1 101 ? 11.150 1.791 -18.353 1.00 85.00 101 VAL A C 1
ATOM 829 O O . VAL A 1 101 ? 11.095 1.231 -19.450 1.00 85.00 101 VAL A O 1
ATOM 832 N N . GLN A 1 102 ? 10.693 3.029 -18.161 1.00 84.31 102 GLN A N 1
ATOM 833 C CA . GLN A 1 102 ? 10.074 3.831 -19.220 1.00 84.31 102 GLN A CA 1
ATOM 834 C C . GLN A 1 102 ? 11.049 4.112 -20.369 1.00 84.31 102 GLN A C 1
ATOM 836 O O . GLN A 1 102 ? 10.684 3.959 -21.537 1.00 84.31 102 GLN A O 1
ATOM 841 N N . CYS A 1 103 ? 12.304 4.443 -20.062 1.00 82.94 103 CYS A N 1
ATOM 842 C CA . CYS A 1 103 ? 13.364 4.617 -21.051 1.00 82.94 103 CYS A CA 1
ATOM 843 C C . CYS A 1 103 ? 13.602 3.334 -21.851 1.00 82.94 103 CYS A C 1
ATOM 845 O O . CYS A 1 103 ? 13.654 3.388 -23.077 1.00 82.94 103 CYS A O 1
ATOM 847 N N . ARG A 1 104 ? 13.679 2.169 -21.194 1.00 80.69 104 ARG A N 1
ATOM 848 C CA . ARG A 1 104 ? 13.820 0.876 -21.888 1.00 80.69 104 ARG A CA 1
ATOM 849 C C . ARG A 1 104 ? 12.639 0.590 -22.812 1.00 80.69 104 ARG A C 1
ATOM 851 O O . ARG A 1 104 ? 12.843 0.252 -23.973 1.00 80.69 104 ARG A O 1
ATOM 858 N N . GLN A 1 105 ? 11.411 0.759 -22.326 1.00 83.25 105 GLN A N 1
ATOM 859 C CA . GLN A 1 105 ? 10.202 0.550 -23.130 1.00 83.25 105 GLN A CA 1
ATOM 860 C C . GLN A 1 105 ? 10.132 1.504 -24.325 1.00 83.25 105 GLN A C 1
ATOM 862 O O . GLN A 1 105 ? 9.698 1.110 -25.406 1.00 83.25 105 GLN A O 1
ATOM 867 N N . SER A 1 106 ? 10.582 2.745 -24.143 1.00 78.31 106 SER A N 1
ATOM 868 C CA . SER A 1 106 ? 10.605 3.753 -25.202 1.00 78.31 106 SER A CA 1
ATOM 869 C C . SER A 1 106 ? 11.699 3.452 -26.222 1.00 78.31 106 SER A C 1
ATOM 871 O O . SER A 1 106 ? 11.425 3.461 -27.415 1.00 78.31 106 SER A O 1
ATOM 873 N N . ALA A 1 107 ? 12.903 3.078 -25.780 1.00 70.62 107 ALA A N 1
ATOM 874 C CA . ALA A 1 107 ? 14.013 2.698 -26.653 1.00 70.62 107 ALA A CA 1
ATOM 875 C C . ALA A 1 107 ? 13.686 1.485 -27.541 1.00 70.62 107 ALA A C 1
ATOM 877 O O . ALA A 1 107 ? 14.106 1.448 -28.693 1.00 70.62 107 ALA A O 1
ATOM 878 N N . VAL A 1 108 ? 12.891 0.530 -27.042 1.00 60.91 108 VAL A N 1
ATOM 879 C CA . VAL A 1 108 ? 12.389 -0.613 -27.830 1.00 60.91 108 VAL A CA 1
ATOM 880 C C . VAL A 1 108 ? 11.353 -0.185 -28.884 1.00 60.91 108 VAL A C 1
ATOM 882 O O . VAL A 1 108 ? 11.201 -0.853 -29.903 1.00 60.91 108 VAL A O 1
ATOM 885 N N . ARG A 1 109 ? 10.649 0.935 -28.675 1.00 61.59 109 ARG A N 1
ATOM 886 C CA . ARG A 1 109 ? 9.603 1.452 -29.580 1.00 61.59 109 ARG A CA 1
ATOM 887 C C . ARG A 1 109 ? 10.120 2.419 -30.645 1.00 61.59 109 ARG A C 1
ATOM 889 O O . ARG A 1 109 ? 9.396 2.708 -31.596 1.00 61.59 109 ARG A O 1
ATOM 896 N N . VAL A 1 110 ? 11.344 2.923 -30.512 1.00 63.94 110 VAL A N 1
ATOM 897 C CA . VAL A 1 110 ? 11.962 3.771 -31.535 1.00 63.94 110 VAL A CA 1
ATOM 898 C C . VAL A 1 110 ? 12.549 2.861 -32.613 1.00 63.94 110 VAL A C 1
ATOM 900 O O . VAL A 1 110 ? 13.466 2.085 -32.350 1.00 63.94 110 VAL A O 1
ATOM 903 N N . SER A 1 111 ? 12.025 2.945 -33.842 1.00 68.50 111 SER A N 1
ATOM 904 C CA . SER A 1 111 ? 12.610 2.218 -34.974 1.00 68.50 111 SER A CA 1
ATOM 905 C C . SER A 1 111 ? 14.077 2.616 -35.143 1.00 68.50 111 SER A C 1
ATOM 907 O O . SER A 1 111 ? 14.466 3.755 -34.870 1.00 68.50 111 SER A O 1
ATOM 909 N N . THR A 1 112 ? 14.916 1.706 -35.634 1.00 67.38 112 THR A N 1
ATOM 910 C CA . THR A 1 112 ? 16.346 1.981 -35.851 1.00 67.38 112 THR A CA 1
ATOM 911 C C . THR A 1 112 ? 16.566 3.238 -36.706 1.00 67.38 112 THR A C 1
ATOM 913 O O . THR A 1 112 ? 17.538 3.963 -36.504 1.00 67.38 112 THR A O 1
ATOM 916 N N . ALA A 1 113 ? 15.633 3.536 -37.619 1.00 70.62 113 ALA A N 1
ATOM 917 C CA . ALA A 1 113 ? 15.621 4.752 -38.429 1.00 70.62 113 ALA A CA 1
ATOM 918 C C . ALA A 1 113 ? 15.343 6.021 -37.602 1.00 70.62 113 ALA A C 1
ATOM 920 O O . ALA A 1 113 ? 16.077 6.999 -37.728 1.00 70.62 113 ALA A O 1
ATOM 921 N N . ALA A 1 114 ? 14.341 5.999 -36.719 1.00 72.12 114 ALA A N 1
ATOM 922 C CA . ALA A 1 114 ? 14.035 7.124 -35.835 1.00 72.12 114 ALA A CA 1
ATOM 923 C C . ALA A 1 114 ? 15.164 7.384 -34.820 1.00 72.12 114 ALA A C 1
ATOM 925 O O . ALA A 1 114 ? 15.491 8.534 -34.537 1.00 72.12 114 ALA A O 1
ATOM 926 N N . ARG A 1 115 ? 15.833 6.326 -34.345 1.00 69.81 115 ARG A N 1
ATOM 927 C CA . ARG A 1 115 ? 17.007 6.443 -33.470 1.00 69.81 115 ARG A CA 1
ATOM 928 C C . ARG A 1 115 ? 18.190 7.101 -34.191 1.00 69.81 115 ARG A C 1
ATOM 930 O O . ARG A 1 115 ? 18.784 8.021 -33.643 1.00 69.81 115 ARG A O 1
ATOM 937 N N . LYS A 1 116 ? 18.493 6.684 -35.427 1.00 73.88 116 LYS A N 1
ATOM 938 C CA . LYS A 1 116 ? 19.552 7.302 -36.249 1.00 73.88 116 LYS A CA 1
ATOM 939 C C . LYS A 1 116 ? 19.258 8.764 -36.585 1.00 73.88 116 LYS A C 1
ATOM 941 O O . LYS A 1 116 ? 20.179 9.572 -36.606 1.00 73.88 116 LYS A O 1
ATOM 946 N N . ALA A 1 117 ? 17.995 9.108 -36.843 1.00 78.38 117 ALA A N 1
ATOM 947 C CA . ALA A 1 117 ? 17.593 10.490 -37.094 1.00 78.38 117 ALA A CA 1
ATOM 948 C C . ALA A 1 117 ? 17.809 11.381 -35.857 1.00 78.38 117 ALA A C 1
ATOM 950 O O . ALA A 1 117 ? 18.345 12.478 -35.990 1.00 78.38 117 ALA A O 1
ATOM 951 N N . LEU A 1 118 ? 17.471 10.881 -34.662 1.00 76.44 118 LEU A N 1
ATOM 952 C CA . LEU A 1 118 ? 17.738 11.571 -33.395 1.00 76.44 118 LEU A CA 1
ATOM 953 C C . LEU A 1 118 ? 19.241 11.706 -33.109 1.00 76.44 118 LEU A C 1
ATOM 955 O O . LEU A 1 118 ? 19.702 12.805 -32.813 1.00 76.44 118 LEU A O 1
ATOM 959 N N . GLU A 1 119 ? 20.022 10.629 -33.256 1.00 76.88 119 GLU A N 1
ATOM 960 C CA . GLU A 1 119 ? 21.486 10.659 -33.074 1.00 76.88 119 GLU A CA 1
ATOM 961 C C . GLU A 1 119 ? 22.153 11.663 -34.033 1.00 76.88 119 GLU A C 1
ATOM 963 O O . GLU A 1 119 ? 23.002 12.451 -33.620 1.00 76.88 119 GLU A O 1
ATOM 968 N N . ALA A 1 120 ? 21.724 11.701 -35.299 1.00 81.88 120 ALA A N 1
ATOM 969 C CA . ALA A 1 120 ? 22.235 12.650 -36.285 1.00 81.88 120 ALA A CA 1
ATOM 970 C C . ALA A 1 120 ? 21.878 14.110 -35.964 1.00 81.88 120 ALA A C 1
ATOM 972 O O . ALA A 1 120 ? 22.603 15.010 -36.380 1.00 81.88 120 ALA A O 1
ATOM 973 N N . GLN A 1 121 ? 20.774 14.358 -35.258 1.00 75.19 121 GLN A N 1
ATOM 974 C CA . GLN A 1 121 ? 20.365 15.700 -34.854 1.00 75.19 121 GLN A CA 1
ATOM 975 C C . GLN A 1 121 ? 21.118 16.165 -33.600 1.00 75.19 121 GLN A C 1
ATOM 977 O O . GLN A 1 121 ? 21.526 17.319 -33.538 1.00 75.19 121 GLN A O 1
ATOM 982 N N . MET A 1 122 ? 21.375 15.261 -32.647 1.00 72.69 122 MET A N 1
ATOM 983 C CA . MET A 1 122 ? 22.181 15.552 -31.453 1.00 72.69 122 MET A CA 1
ATOM 984 C C . MET A 1 122 ? 23.657 15.808 -31.777 1.00 72.69 122 MET A C 1
ATOM 986 O O . MET A 1 122 ? 24.267 16.651 -31.143 1.00 72.69 122 MET A O 1
ATOM 990 N N . LEU A 1 123 ? 24.226 15.116 -32.770 1.00 68.19 123 LEU A N 1
ATOM 991 C CA . LEU A 1 123 ? 25.615 15.320 -33.213 1.00 68.19 123 LEU A CA 1
ATOM 992 C C . LEU A 1 123 ? 25.812 16.564 -34.101 1.00 68.19 123 LEU A C 1
ATOM 994 O O . LEU A 1 123 ? 26.938 16.863 -34.492 1.00 68.19 123 LEU A O 1
ATOM 998 N N . ARG A 1 124 ? 24.726 17.251 -34.474 1.00 66.81 124 ARG A N 1
ATOM 999 C CA . ARG A 1 124 ? 24.751 18.507 -35.245 1.00 66.81 124 ARG A CA 1
ATOM 1000 C C . ARG A 1 124 ? 24.478 19.748 -34.390 1.00 66.81 124 ARG A C 1
ATOM 1002 O O . ARG A 1 124 ? 24.573 20.848 -34.929 1.00 66.81 124 ARG A O 1
ATOM 1009 N N . ALA A 1 125 ? 24.089 19.569 -33.129 1.00 49.31 125 ALA A N 1
ATOM 1010 C CA . ALA A 1 125 ? 23.913 20.634 -32.145 1.00 49.31 125 ALA A CA 1
ATOM 1011 C C . ALA A 1 125 ? 25.202 20.807 -31.333 1.00 49.31 125 ALA A C 1
ATOM 1013 O O . ALA A 1 125 ? 25.494 21.965 -30.968 1.00 49.31 125 ALA A O 1
#